Protein AF-A0A947KG43-F1 (afdb_monomer_lite)

pLDDT: mean 89.68, std 14.15, range [34.75, 98.0]

Radius of gyration: 13.2 Å; chains: 1; bounding box: 35×24×30 Å

Secondary structure (DSSP, 8-state):
-----S----GGGG-TTS---HHHHHHHHHTS-SEETTEEHHHHHHHHHHHS-HHHHHHHS-HHHHHHHTSHHHHTT-S-HHHHHHHHHHHHHHH-

Sequence (96 aa):
MPTKNIHKIKLTDLFWDYHFREEELQALLNGDVERVGHVDRYGLYARILTSMGWYQVIDLIPEKKMEEALSEQVITKIRFKDIREKYHFAKRLLFQ

Foldseek 3Di:
DDDDPPDPDALVVLVVPDDDDSVVLVCQLVVVDQDDDPDGNLNSLLSCLQPDDPVVSPVRRDPVCLLVSLDPSNLVPNPDPVSSVVSVVVNVVPPD

Structure (mmCIF, N/CA/C/O backbone):
data_AF-A0A947KG43-F1
#
_entry.id   AF-A0A947KG43-F1
#
loop_
_atom_site.group_PDB
_atom_site.id
_atom_site.type_symbol
_atom_site.label_atom_id
_atom_site.label_alt_id
_atom_site.label_comp_id
_atom_site.label_asym_id
_atom_site.label_entity_id
_atom_site.label_seq_id
_atom_site.pdbx_PDB_ins_code
_atom_site.Cartn_x
_atom_site.Cartn_y
_atom_site.Cartn_z
_atom_site.occupancy
_atom_site.B_iso_or_equiv
_atom_site.auth_seq_id
_atom_site.auth_comp_id
_atom_site.auth_asym_id
_atom_site.auth_atom_id
_atom_site.pdbx_PDB_model_num
ATOM 1 N N . MET A 1 1 ? -20.364 -11.278 -12.043 1.00 34.75 1 MET A N 1
ATOM 2 C CA . MET A 1 1 ? -20.806 -10.042 -12.729 1.00 34.75 1 MET A CA 1
ATOM 3 C C . MET A 1 1 ? -19.567 -9.210 -13.022 1.00 34.75 1 MET A C 1
ATOM 5 O O . MET A 1 1 ? -18.791 -9.055 -12.090 1.00 34.75 1 MET A O 1
ATOM 9 N N . PRO A 1 2 ? -19.323 -8.712 -14.246 1.00 41.56 2 PRO A N 1
ATOM 10 C CA . PRO A 1 2 ? -18.198 -7.819 -14.471 1.00 41.56 2 PRO A CA 1
ATOM 11 C C . PRO A 1 2 ? -18.629 -6.418 -14.031 1.00 41.56 2 PRO A C 1
ATOM 13 O O . PRO A 1 2 ? -19.442 -5.763 -14.686 1.00 41.56 2 PRO A O 1
ATOM 16 N N . THR A 1 3 ? -18.152 -5.978 -12.874 1.00 42.69 3 THR A N 1
ATOM 17 C CA . THR A 1 3 ? -18.278 -4.588 -12.442 1.00 42.69 3 THR A CA 1
ATOM 18 C C . THR A 1 3 ? -17.504 -3.702 -13.419 1.00 42.69 3 THR A C 1
ATOM 20 O O . THR A 1 3 ? -16.359 -3.971 -13.779 1.00 42.69 3 THR A O 1
ATOM 23 N N . LYS A 1 4 ? -18.184 -2.669 -13.923 1.00 39.47 4 LYS A N 1
ATOM 24 C CA . LYS A 1 4 ? -17.651 -1.671 -14.854 1.00 39.47 4 LYS A CA 1
ATOM 25 C C . LYS A 1 4 ? -16.422 -0.987 -14.237 1.00 39.47 4 LYS A C 1
ATOM 27 O O . LYS A 1 4 ? -16.573 -0.113 -13.392 1.00 39.47 4 LYS A O 1
ATOM 32 N N . ASN A 1 5 ? -15.223 -1.348 -14.695 1.00 42.91 5 ASN A N 1
ATOM 33 C CA . ASN A 1 5 ? -13.986 -0.621 -14.406 1.00 42.91 5 ASN A CA 1
ATOM 34 C C . ASN A 1 5 ? -14.009 0.717 -15.149 1.00 42.91 5 ASN A C 1
ATOM 36 O O . ASN A 1 5 ? -13.629 0.786 -16.316 1.00 42.91 5 ASN A O 1
ATOM 40 N N . ILE A 1 6 ? -14.508 1.773 -14.505 1.00 45.84 6 ILE A N 1
ATOM 41 C CA . ILE A 1 6 ? -14.613 3.083 -15.157 1.00 45.84 6 ILE A CA 1
ATOM 42 C C . ILE A 1 6 ? -13.246 3.779 -15.206 1.00 45.84 6 ILE A C 1
ATOM 44 O O . ILE A 1 6 ? -13.040 4.552 -16.132 1.00 45.84 6 ILE A O 1
ATOM 48 N N . HIS A 1 7 ? -12.272 3.472 -14.340 1.00 49.59 7 HIS A N 1
ATOM 49 C CA . HIS A 1 7 ? -10.880 3.942 -14.465 1.00 49.59 7 HIS A CA 1
ATOM 50 C C . HIS A 1 7 ? -9.922 2.788 -14.119 1.00 49.59 7 HIS A C 1
ATOM 52 O O . HIS A 1 7 ? -9.825 2.392 -12.962 1.00 49.59 7 HIS A O 1
ATOM 58 N N . LYS A 1 8 ? -9.215 2.226 -15.109 1.00 67.12 8 LYS A N 1
ATOM 59 C CA . LYS A 1 8 ? -8.150 1.239 -14.864 1.00 67.12 8 LYS A CA 1
ATOM 60 C C . LYS A 1 8 ? -6.915 1.996 -14.371 1.00 67.12 8 LYS A C 1
ATOM 62 O O . LYS A 1 8 ? -6.132 2.478 -15.185 1.00 67.12 8 LYS A O 1
ATOM 67 N N . ILE A 1 9 ? -6.805 2.175 -13.058 1.00 74.81 9 ILE A N 1
ATOM 68 C CA . ILE A 1 9 ? -5.663 2.852 -12.432 1.00 74.81 9 ILE A CA 1
ATOM 69 C C . ILE A 1 9 ? -4.419 2.002 -12.675 1.00 74.81 9 ILE A C 1
ATOM 71 O O . ILE A 1 9 ? -4.458 0.788 -12.468 1.00 74.81 9 ILE A O 1
ATOM 75 N N . LYS A 1 10 ? -3.335 2.631 -13.128 1.00 87.25 10 LYS A N 1
ATOM 76 C 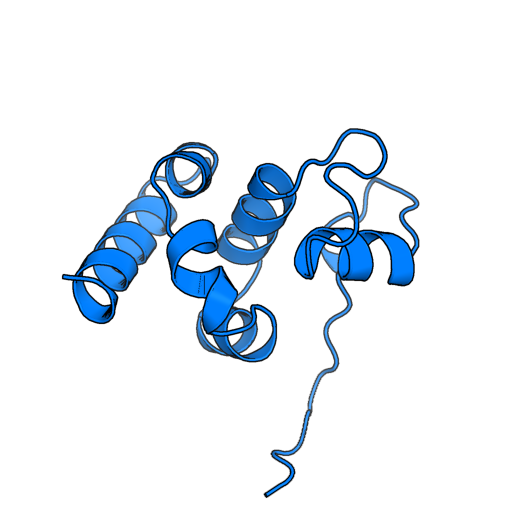CA . LYS A 1 10 ? -2.051 1.954 -13.300 1.00 87.25 10 LYS A CA 1
ATOM 77 C C . LYS A 1 10 ? -1.221 2.114 -12.037 1.00 87.25 10 LYS A C 1
ATOM 79 O O . LYS A 1 10 ? -1.181 3.198 -11.453 1.00 87.25 10 LYS A O 1
ATOM 84 N N . LEU A 1 11 ? -0.526 1.058 -11.626 1.00 90.50 11 LEU A N 1
ATOM 85 C CA . LEU A 1 11 ? 0.418 1.140 -10.512 1.00 90.50 11 LEU A CA 1
ATOM 86 C C . LEU A 1 11 ? 1.551 2.122 -10.820 1.00 90.50 11 LEU A C 1
ATOM 88 O O . LEU A 1 11 ? 2.039 2.787 -9.908 1.00 90.50 11 LEU A O 1
ATOM 92 N N . THR A 1 12 ? 1.928 2.277 -12.093 1.00 92.12 12 THR A N 1
ATOM 93 C CA . THR A 1 12 ? 2.935 3.266 -12.512 1.00 92.12 12 THR A CA 1
ATOM 94 C C . THR A 1 12 ? 2.553 4.704 -12.168 1.00 92.12 12 THR A C 1
ATOM 96 O O . THR A 1 12 ? 3.436 5.503 -11.867 1.00 92.12 12 THR A O 1
ATOM 99 N N . ASP A 1 13 ? 1.258 5.039 -12.134 1.00 90.25 13 ASP A N 1
ATOM 100 C CA . ASP A 1 13 ? 0.796 6.397 -11.808 1.00 90.25 13 ASP A CA 1
ATOM 101 C C . ASP A 1 13 ? 1.132 6.777 -10.352 1.00 90.25 13 ASP A C 1
ATOM 103 O O . ASP A 1 13 ? 1.229 7.955 -10.004 1.00 90.25 13 ASP A O 1
ATOM 107 N N . LEU A 1 14 ? 1.376 5.778 -9.494 1.00 90.50 14 LEU A N 1
ATOM 108 C CA . LEU A 1 14 ? 1.835 5.982 -8.124 1.00 90.50 14 LEU A CA 1
ATOM 109 C C . LEU A 1 14 ? 3.311 6.390 -8.033 1.00 90.50 14 LEU A C 1
ATOM 111 O O . LEU A 1 14 ? 3.723 6.930 -7.005 1.00 90.50 14 LEU A O 1
ATOM 115 N N . PHE A 1 15 ? 4.114 6.141 -9.065 1.00 89.56 15 PHE A N 1
ATOM 116 C CA . PHE A 1 15 ? 5.568 6.326 -9.066 1.00 89.56 15 PHE A CA 1
ATOM 117 C C . PHE A 1 15 ? 5.994 7.258 -10.201 1.00 89.56 15 PHE A C 1
ATOM 119 O O . PHE A 1 15 ? 6.786 6.893 -11.060 1.00 89.56 15 PHE A O 1
ATOM 126 N N . TRP A 1 16 ? 5.459 8.480 -10.199 1.00 82.62 16 TRP A N 1
ATOM 127 C CA . TRP A 1 16 ? 5.697 9.481 -11.246 1.00 82.62 16 TRP A CA 1
ATOM 128 C C . TRP A 1 16 ? 7.177 9.857 -11.446 1.00 82.62 16 TRP A C 1
ATOM 130 O O . TRP A 1 16 ? 7.547 10.345 -12.510 1.00 82.62 16 TRP A O 1
ATOM 140 N N . ASP A 1 17 ? 8.018 9.649 -10.434 1.00 83.56 17 ASP A N 1
ATOM 141 C CA . ASP A 1 17 ? 9.451 9.945 -10.422 1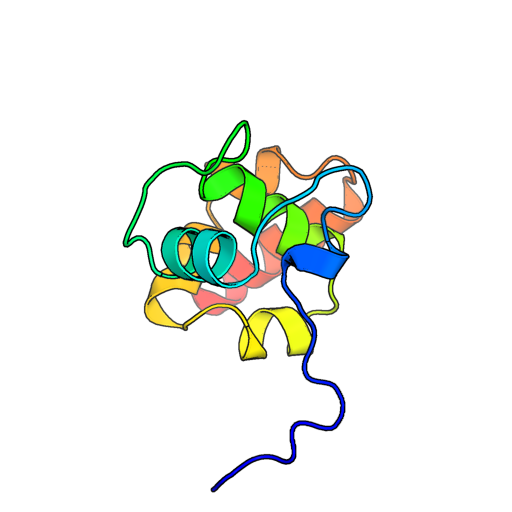.00 83.56 17 ASP A CA 1
ATOM 142 C C . ASP A 1 17 ? 10.336 8.765 -10.864 1.00 83.56 17 ASP A C 1
ATOM 144 O O . ASP A 1 17 ? 11.549 8.929 -11.015 1.00 83.56 17 ASP A O 1
ATOM 148 N N . TYR A 1 18 ? 9.751 7.591 -11.129 1.00 86.25 18 TYR A N 1
ATOM 149 C CA . TYR A 1 18 ? 10.487 6.383 -11.499 1.00 86.25 18 TYR A CA 1
ATOM 150 C C . TYR A 1 18 ? 9.920 5.704 -12.744 1.00 86.25 18 TYR A C 1
ATOM 152 O O . TYR A 1 18 ? 8.716 5.617 -12.960 1.00 86.25 18 TYR A O 1
ATOM 160 N N . HIS A 1 19 ? 10.817 5.135 -13.545 1.00 86.81 19 HIS A N 1
ATOM 161 C CA . HIS A 1 19 ? 10.455 4.377 -14.739 1.00 86.81 19 HIS A CA 1
ATOM 162 C C . HIS A 1 19 ? 10.262 2.898 -14.386 1.00 86.81 19 HIS A C 1
ATOM 164 O O . HIS A 1 19 ? 11.109 2.064 -14.701 1.00 86.81 19 HIS A O 1
ATOM 170 N N . PHE A 1 20 ? 9.166 2.581 -13.698 1.00 91.69 20 PHE A N 1
ATOM 171 C CA . PHE A 1 2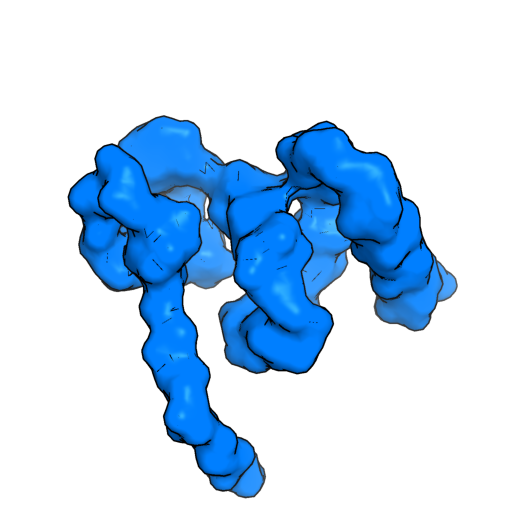0 ? 8.742 1.194 -13.497 1.00 91.69 20 PHE A CA 1
ATOM 172 C C . PHE A 1 20 ? 7.871 0.719 -14.655 1.00 91.69 20 PHE A C 1
ATOM 174 O O . PHE A 1 20 ? 7.072 1.487 -15.198 1.00 91.69 20 PHE A O 1
ATOM 181 N N . ARG A 1 21 ? 7.986 -0.562 -15.008 1.00 92.56 21 ARG A N 1
ATOM 182 C CA . ARG A 1 21 ? 7.009 -1.209 -15.886 1.00 92.56 21 ARG A CA 1
ATOM 183 C C . ARG A 1 21 ? 5.818 -1.673 -15.054 1.00 92.56 21 ARG A C 1
ATOM 185 O O . ARG A 1 21 ? 5.981 -2.117 -13.917 1.00 92.56 21 ARG A O 1
ATOM 192 N N . GLU A 1 22 ? 4.619 -1.596 -15.623 1.00 92.38 22 GLU A N 1
ATOM 193 C CA . GLU A 1 22 ? 3.396 -2.002 -14.921 1.00 92.38 22 GLU A CA 1
ATOM 194 C C . GLU A 1 22 ? 3.474 -3.475 -14.497 1.00 92.38 22 GLU A C 1
ATOM 196 O O . GLU A 1 22 ? 3.114 -3.814 -13.375 1.00 92.38 22 GLU A O 1
ATOM 201 N N . GLU A 1 23 ? 4.026 -4.341 -15.349 1.00 93.62 23 GLU A N 1
ATOM 202 C CA . GLU A 1 23 ? 4.148 -5.777 -15.084 1.00 93.62 23 GLU A CA 1
ATOM 203 C C . GLU A 1 23 ? 5.045 -6.073 -13.875 1.00 93.62 23 GLU A C 1
ATOM 205 O O . GLU A 1 23 ? 4.798 -7.028 -13.143 1.00 93.62 23 GLU A O 1
ATOM 210 N N . GLU A 1 24 ? 6.064 -5.246 -13.632 1.00 94.62 24 GLU A N 1
ATOM 211 C CA . GLU A 1 24 ? 6.965 -5.406 -12.488 1.00 94.62 24 GLU A CA 1
ATOM 212 C C . GLU A 1 24 ? 6.244 -5.080 -11.179 1.00 94.62 24 GLU A C 1
ATOM 214 O O . GLU A 1 24 ? 6.341 -5.829 -10.206 1.00 94.62 24 GLU A O 1
ATOM 219 N N . LEU A 1 25 ? 5.480 -3.987 -11.159 1.00 94.69 25 LEU A N 1
ATOM 220 C CA . LEU A 1 25 ? 4.699 -3.591 -9.988 1.00 94.69 25 LEU A CA 1
ATOM 221 C C . LEU A 1 25 ? 3.555 -4.576 -9.718 1.00 94.69 25 LEU A C 1
ATOM 223 O O . LEU A 1 25 ? 3.274 -4.875 -8.559 1.00 94.69 25 LEU A O 1
ATOM 227 N N . GLN A 1 26 ? 2.940 -5.128 -10.767 1.00 93.56 26 GLN A N 1
ATOM 228 C CA . GLN A 1 26 ? 1.938 -6.190 -10.644 1.00 93.56 26 GLN A CA 1
ATOM 229 C C . GLN A 1 26 ? 2.548 -7.477 -10.072 1.00 93.56 26 GLN A C 1
ATOM 231 O O . GLN A 1 26 ? 1.985 -8.059 -9.146 1.00 93.56 26 GLN A O 1
ATOM 236 N N . ALA A 1 27 ? 3.726 -7.893 -10.551 1.00 93.94 27 ALA A N 1
ATOM 237 C CA . ALA A 1 27 ? 4.451 -9.037 -9.996 1.00 93.94 27 ALA A CA 1
ATOM 238 C C . ALA A 1 27 ? 4.784 -8.829 -8.506 1.00 93.94 27 ALA A C 1
ATOM 240 O O . ALA A 1 27 ? 4.618 -9.739 -7.692 1.00 93.94 27 ALA A O 1
ATOM 241 N N . LEU A 1 28 ? 5.188 -7.614 -8.121 1.00 95.31 28 LEU A N 1
ATOM 242 C CA . LEU A 1 28 ? 5.450 -7.259 -6.723 1.00 95.31 28 LEU A CA 1
ATOM 243 C C . LEU A 1 28 ? 4.175 -7.294 -5.863 1.00 95.31 28 LEU A C 1
ATOM 245 O O . LEU A 1 28 ? 4.202 -7.812 -4.746 1.00 95.31 28 LEU A O 1
ATOM 249 N N . LEU A 1 29 ? 3.056 -6.784 -6.388 1.00 93.81 29 LEU A N 1
ATOM 250 C CA . LEU A 1 29 ? 1.747 -6.803 -5.726 1.00 93.81 29 LEU A CA 1
ATOM 251 C C . LEU A 1 29 ? 1.239 -8.235 -5.500 1.00 93.81 29 LEU A C 1
ATOM 253 O O . LEU A 1 29 ? 0.727 -8.562 -4.428 1.00 93.81 29 LEU A O 1
ATOM 257 N N . ASN A 1 30 ? 1.418 -9.106 -6.493 1.00 91.25 30 ASN A N 1
ATOM 258 C CA . ASN A 1 30 ? 1.037 -10.516 -6.410 1.00 91.25 30 ASN A CA 1
ATOM 259 C C . ASN A 1 30 ? 1.956 -11.320 -5.475 1.00 91.25 30 ASN A C 1
ATOM 261 O O . ASN A 1 30 ? 1.534 -12.339 -4.914 1.00 91.25 30 ASN A O 1
ATOM 265 N N . GLY A 1 31 ? 3.171 -10.821 -5.235 1.00 91.44 31 GLY A N 1
ATOM 266 C CA . GLY A 1 31 ? 4.216 -11.500 -4.476 1.00 91.44 31 GLY A CA 1
ATOM 267 C C . GLY A 1 31 ? 5.022 -12.494 -5.312 1.00 91.44 31 GLY A C 1
ATOM 268 O O . GLY A 1 31 ? 5.632 -13.392 -4.743 1.00 91.44 31 GLY A O 1
ATOM 269 N N . ASP A 1 32 ? 5.023 -12.338 -6.637 1.00 94.19 32 ASP A N 1
ATOM 270 C CA . ASP A 1 32 ? 5.863 -13.112 -7.558 1.00 94.19 32 ASP A CA 1
ATOM 271 C C . ASP A 1 32 ? 7.340 -12.688 -7.445 1.00 94.19 32 ASP A C 1
ATOM 273 O O . ASP A 1 32 ? 8.253 -13.469 -7.713 1.00 94.19 32 ASP A O 1
ATOM 277 N N . VAL A 1 33 ? 7.574 -11.442 -7.020 1.00 95.56 33 VAL A N 1
ATOM 278 C CA . VAL A 1 33 ? 8.888 -10.892 -6.673 1.00 95.56 33 VAL A CA 1
ATOM 279 C C . VAL A 1 33 ? 8.809 -10.142 -5.344 1.00 95.56 33 VAL A C 1
ATOM 281 O O . VAL A 1 33 ? 7.764 -9.614 -4.975 1.00 95.56 33 VAL A O 1
ATOM 284 N N . GLU A 1 34 ? 9.93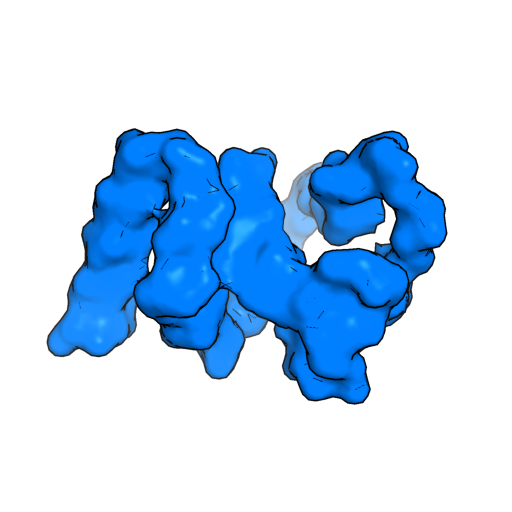0 -10.055 -4.628 1.00 93.12 34 GLU A N 1
ATOM 285 C CA . GLU A 1 34 ? 10.000 -9.363 -3.328 1.00 93.12 34 GLU A CA 1
ATOM 286 C C . GLU A 1 34 ? 10.378 -7.874 -3.451 1.00 93.12 34 GLU A C 1
ATOM 288 O O . GLU A 1 34 ? 10.155 -7.083 -2.529 1.00 93.12 34 GLU A O 1
ATOM 293 N N . ARG A 1 35 ? 10.959 -7.464 -4.589 1.00 94.94 35 ARG A N 1
ATOM 294 C CA . ARG A 1 35 ? 11.424 -6.090 -4.826 1.00 94.94 35 ARG A CA 1
ATOM 295 C C . ARG A 1 35 ? 11.512 -5.756 -6.313 1.00 94.94 35 ARG A C 1
ATOM 297 O O . ARG A 1 35 ? 11.917 -6.595 -7.113 1.00 94.94 35 ARG A O 1
ATOM 304 N N . VAL A 1 36 ? 11.228 -4.499 -6.649 1.00 94.25 36 VAL A N 1
ATOM 305 C CA . VAL A 1 36 ? 11.471 -3.892 -7.965 1.00 94.25 36 VAL A CA 1
ATOM 306 C C . VAL A 1 36 ? 12.219 -2.577 -7.759 1.00 94.25 36 VAL A C 1
ATOM 308 O O . VAL A 1 36 ? 11.728 -1.659 -7.102 1.00 94.25 36 VAL A O 1
ATOM 311 N N . GLY A 1 37 ? 13.443 -2.481 -8.285 1.00 91.62 37 GLY A N 1
ATOM 312 C CA . GLY A 1 37 ? 14.321 -1.336 -8.032 1.00 91.62 37 GLY A CA 1
ATOM 313 C C . GLY A 1 37 ? 14.530 -1.105 -6.530 1.00 91.62 37 GLY A C 1
ATOM 314 O O . GLY A 1 37 ? 15.061 -1.964 -5.827 1.00 91.62 37 GLY A O 1
ATOM 315 N N . HIS A 1 38 ? 14.096 0.055 -6.036 1.00 90.25 38 HIS A N 1
ATOM 316 C CA . HIS A 1 38 ? 14.183 0.436 -4.621 1.00 90.25 38 HIS A CA 1
ATOM 317 C C . HIS A 1 38 ? 12.886 0.169 -3.830 1.00 90.25 38 HIS A C 1
ATOM 319 O O . HIS A 1 38 ? 12.843 0.437 -2.629 1.00 90.25 38 HIS A O 1
ATOM 325 N N . VAL A 1 39 ? 11.835 -0.348 -4.475 1.00 94.19 39 VAL A N 1
ATOM 326 C CA . VAL A 1 39 ? 10.509 -0.556 -3.874 1.00 94.19 39 VAL A CA 1
ATOM 327 C C . VAL A 1 39 ? 10.327 -2.029 -3.525 1.00 94.19 39 VAL A C 1
ATOM 329 O O . VAL A 1 39 ? 10.389 -2.896 -4.393 1.00 94.19 39 VAL A O 1
ATOM 332 N N . ASP A 1 40 ? 10.099 -2.314 -2.244 1.00 95.62 40 ASP A N 1
ATOM 333 C CA . ASP A 1 40 ? 9.641 -3.623 -1.774 1.00 95.62 40 ASP A CA 1
ATOM 334 C C . ASP A 1 40 ? 8.111 -3.671 -1.654 1.00 95.62 40 ASP A C 1
ATOM 336 O O . ASP A 1 40 ? 7.418 -2.657 -1.790 1.00 95.62 40 ASP A O 1
ATOM 340 N N . ARG A 1 41 ? 7.573 -4.865 -1.395 1.00 95.06 41 ARG A N 1
ATOM 341 C CA . ARG A 1 41 ? 6.125 -5.096 -1.321 1.00 95.06 41 ARG A CA 1
ATOM 342 C C . ARG A 1 41 ? 5.437 -4.215 -0.272 1.00 95.06 41 ARG A C 1
ATOM 344 O O . ARG A 1 41 ? 4.374 -3.658 -0.533 1.00 95.06 41 ARG A O 1
ATOM 351 N N . TYR A 1 42 ? 6.065 -4.003 0.885 1.00 96.50 42 TYR A N 1
ATOM 352 C CA . TYR A 1 42 ? 5.511 -3.133 1.928 1.00 96.50 42 TYR A CA 1
ATOM 353 C C . TYR A 1 42 ? 5.523 -1.655 1.533 1.00 96.50 42 TYR A C 1
ATOM 355 O O . TYR A 1 42 ? 4.593 -0.920 1.863 1.00 96.50 42 TYR A O 1
ATOM 363 N N . GLY A 1 43 ? 6.564 -1.212 0.827 1.00 95.94 43 GLY A N 1
ATOM 364 C CA . GLY A 1 43 ? 6.632 0.118 0.233 1.00 95.94 43 GLY A CA 1
ATOM 365 C C . GLY A 1 43 ? 5.536 0.330 -0.809 1.00 95.94 43 GLY A C 1
ATOM 366 O O . GLY A 1 43 ? 4.880 1.372 -0.792 1.00 95.94 43 GLY A O 1
ATOM 367 N N . LEU A 1 44 ? 5.284 -0.675 -1.655 1.00 96.19 44 LEU A N 1
ATOM 368 C CA . LEU A 1 44 ? 4.196 -0.646 -2.630 1.00 96.19 44 LEU A CA 1
ATOM 369 C C . LEU A 1 44 ? 2.829 -0.530 -1.944 1.00 96.19 44 LEU A C 1
ATOM 371 O O . LEU A 1 44 ? 2.063 0.372 -2.283 1.00 96.19 44 LEU A O 1
ATOM 375 N N . TYR A 1 45 ? 2.542 -1.367 -0.942 1.00 97.25 45 TYR A N 1
ATOM 376 C CA . TYR A 1 45 ? 1.290 -1.265 -0.187 1.00 97.25 45 TYR A CA 1
ATOM 377 C C . TYR A 1 45 ? 1.139 0.108 0.470 1.00 97.25 45 TYR A C 1
ATOM 379 O O . TYR A 1 45 ? 0.116 0.759 0.288 1.00 97.25 45 TYR A O 1
ATOM 387 N N . ALA A 1 46 ? 2.168 0.605 1.164 1.00 97.25 46 ALA A N 1
ATOM 388 C CA . ALA A 1 46 ? 2.107 1.914 1.812 1.00 97.25 46 ALA A CA 1
ATOM 389 C C . ALA A 1 46 ? 1.813 3.036 0.803 1.00 97.25 46 ALA A C 1
ATOM 391 O O . ALA A 1 46 ? 1.053 3.960 1.107 1.00 97.25 46 ALA A O 1
ATOM 392 N N . ARG A 1 47 ? 2.370 2.942 -0.412 1.00 95.81 47 ARG A N 1
ATOM 393 C CA . ARG A 1 47 ? 2.100 3.882 -1.501 1.00 95.81 47 ARG A CA 1
ATOM 394 C C . ARG A 1 47 ? 0.651 3.794 -1.981 1.00 95.81 47 ARG A C 1
ATOM 396 O O . ARG A 1 47 ? -0.002 4.831 -2.040 1.00 95.81 47 ARG A O 1
ATOM 403 N N . ILE A 1 48 ? 0.137 2.590 -2.241 1.00 95.88 48 ILE A N 1
ATOM 404 C CA . ILE A 1 48 ? -1.269 2.359 -2.622 1.00 95.88 48 ILE A CA 1
ATOM 405 C C . ILE A 1 48 ? -2.210 2.951 -1.566 1.00 95.88 48 ILE A C 1
ATOM 407 O O . ILE A 1 48 ? -3.055 3.782 -1.891 1.00 95.88 48 ILE A O 1
ATOM 411 N N . LEU A 1 49 ? -2.007 2.595 -0.294 1.00 96.81 49 LEU A N 1
ATOM 412 C CA . LEU A 1 49 ? -2.840 3.053 0.818 1.00 96.81 49 LEU A CA 1
ATOM 413 C C . LEU A 1 49 ? -2.817 4.580 0.982 1.00 96.81 49 LEU A C 1
ATOM 415 O O . LEU A 1 49 ? -3.823 5.179 1.357 1.00 96.81 49 LEU A O 1
ATOM 419 N N . THR A 1 50 ? -1.682 5.221 0.700 1.00 96.12 50 THR A N 1
ATOM 420 C CA . THR A 1 50 ? -1.536 6.679 0.825 1.00 96.12 50 THR A CA 1
ATOM 421 C C . THR A 1 50 ? -2.158 7.436 -0.347 1.00 96.12 50 THR A C 1
ATOM 423 O O . THR A 1 50 ? -2.664 8.542 -0.162 1.00 96.12 50 THR A O 1
ATOM 426 N N . SER A 1 51 ? -2.079 6.878 -1.553 1.00 92.94 51 SER A N 1
ATOM 427 C CA . SER A 1 51 ? -2.402 7.588 -2.793 1.00 92.94 51 SER A CA 1
ATOM 428 C C . SER A 1 51 ? -3.808 7.315 -3.322 1.00 92.94 51 SER A C 1
ATOM 430 O O . SER A 1 51 ? -4.266 8.048 -4.195 1.00 92.94 51 SER A O 1
ATOM 432 N N . MET A 1 52 ? -4.485 6.281 -2.822 1.00 92.00 52 MET A N 1
ATOM 433 C CA . MET A 1 52 ? -5.775 5.832 -3.341 1.00 92.00 52 MET A CA 1
ATOM 434 C C . MET A 1 52 ? -6.893 5.913 -2.298 1.00 92.00 52 MET A C 1
ATOM 436 O O . MET A 1 52 ? -6.670 5.804 -1.092 1.00 92.00 52 MET A O 1
ATOM 440 N N . GLY A 1 53 ? -8.126 6.083 -2.778 1.00 92.12 53 GLY A N 1
ATOM 441 C CA . GLY A 1 53 ? -9.326 5.948 -1.956 1.00 92.12 53 GLY A CA 1
ATOM 442 C C . GLY A 1 53 ? -9.641 4.483 -1.639 1.00 92.12 53 GLY A C 1
ATOM 443 O O . GLY A 1 53 ? -9.270 3.582 -2.384 1.00 92.12 53 GLY A O 1
ATOM 444 N N . TRP A 1 54 ? -10.390 4.241 -0.561 1.00 93.00 54 TRP A N 1
ATOM 445 C CA . TRP A 1 54 ? -10.668 2.889 -0.053 1.00 93.00 54 TRP A CA 1
ATOM 446 C C . TRP A 1 54 ? -11.233 1.912 -1.099 1.00 93.00 54 TRP A C 1
ATOM 448 O O . TRP A 1 54 ? -10.768 0.782 -1.191 1.00 93.00 54 TRP A O 1
ATOM 458 N N . TYR A 1 55 ? -12.176 2.351 -1.937 1.00 91.31 55 TYR A N 1
ATOM 459 C CA . TYR A 1 55 ? -12.734 1.501 -2.998 1.00 91.31 55 TYR A CA 1
ATOM 460 C C . TYR A 1 55 ? -11.677 1.061 -4.020 1.00 91.31 55 TYR A C 1
ATOM 462 O O . TYR A 1 55 ? -11.659 -0.092 -4.426 1.00 91.31 55 TYR A O 1
ATOM 470 N N . GLN A 1 56 ? -10.748 1.952 -4.372 1.00 92.06 56 GLN A N 1
ATOM 471 C CA . GLN A 1 56 ? -9.652 1.635 -5.290 1.00 92.06 56 GLN A CA 1
ATOM 472 C C . GLN A 1 56 ? -8.655 0.666 -4.645 1.00 92.06 56 GLN A C 1
ATOM 474 O O . GLN A 1 56 ? -8.137 -0.216 -5.319 1.00 92.06 56 GLN A O 1
ATOM 479 N N . VAL A 1 57 ? -8.410 0.804 -3.337 1.00 94.12 57 VAL A N 1
ATOM 480 C CA . VAL A 1 57 ? -7.569 -0.128 -2.574 1.00 94.12 57 VAL A CA 1
ATOM 481 C C . VAL A 1 57 ? -8.164 -1.537 -2.591 1.00 94.12 57 VAL A C 1
ATOM 483 O O . VAL A 1 57 ? -7.430 -2.484 -2.856 1.00 94.12 57 VAL A O 1
ATOM 486 N N . ILE A 1 58 ? -9.472 -1.677 -2.348 1.00 92.38 58 ILE A N 1
ATOM 487 C CA . ILE A 1 58 ? -10.160 -2.979 -2.382 1.00 92.38 58 ILE A CA 1
ATOM 488 C C . ILE A 1 58 ? -10.144 -3.585 -3.789 1.00 92.38 58 ILE A C 1
ATOM 490 O O . ILE A 1 58 ? -9.905 -4.780 -3.929 1.00 92.38 58 ILE A O 1
ATOM 494 N N . ASP A 1 59 ? -10.382 -2.777 -4.823 1.00 90.75 59 ASP A N 1
ATOM 495 C CA . ASP A 1 59 ? -10.391 -3.265 -6.207 1.00 90.75 59 ASP A CA 1
ATOM 496 C C . ASP A 1 59 ? -8.993 -3.705 -6.682 1.00 90.75 59 ASP A C 1
ATOM 498 O O . ASP A 1 59 ? -8.873 -4.585 -7.536 1.00 90.75 59 ASP A O 1
ATOM 502 N N . LEU A 1 60 ? -7.934 -3.091 -6.145 1.00 91.19 60 LEU A N 1
ATOM 503 C CA . LEU A 1 60 ? -6.553 -3.320 -6.566 1.00 91.19 60 LEU A CA 1
ATOM 504 C C . LEU A 1 60 ? -5.843 -4.414 -5.759 1.00 91.19 60 LEU A C 1
ATOM 506 O O . LEU A 1 60 ? -5.139 -5.235 -6.343 1.00 91.19 60 LEU A O 1
ATOM 510 N N . ILE A 1 61 ? -5.970 -4.410 -4.430 1.00 92.88 61 ILE A N 1
ATOM 511 C CA . ILE A 1 61 ? -5.272 -5.360 -3.556 1.00 92.88 61 ILE A CA 1
ATOM 512 C C . ILE A 1 61 ? -6.126 -6.625 -3.413 1.00 92.88 61 ILE A C 1
ATOM 514 O O . ILE A 1 61 ? -7.229 -6.549 -2.872 1.00 92.88 61 ILE A O 1
ATOM 518 N N . PRO A 1 62 ? -5.621 -7.810 -3.812 1.00 90.62 62 PRO A N 1
ATOM 519 C CA . PRO A 1 62 ? -6.355 -9.057 -3.628 1.00 90.62 62 PRO A CA 1
ATOM 520 C C . PRO A 1 62 ? -6.703 -9.298 -2.155 1.00 90.62 62 PRO A C 1
ATOM 522 O O . PRO A 1 62 ? -5.859 -9.107 -1.283 1.00 90.62 62 PRO A O 1
ATOM 525 N N . GLU A 1 63 ? -7.900 -9.818 -1.876 1.00 92.44 63 GLU A N 1
ATOM 526 C CA . GLU A 1 63 ? -8.387 -10.082 -0.509 1.00 92.44 63 GLU A CA 1
ATOM 527 C C . GLU A 1 63 ? -7.377 -10.874 0.341 1.00 92.44 63 GLU A C 1
ATOM 529 O O . GLU A 1 63 ? -7.039 -10.471 1.451 1.00 92.44 63 GLU A O 1
ATOM 534 N N . LYS A 1 64 ? -6.775 -11.925 -0.237 1.00 93.31 64 LYS A N 1
ATOM 535 C CA . LYS A 1 64 ? -5.731 -12.755 0.401 1.00 93.31 64 LYS A CA 1
ATOM 536 C C . LYS A 1 64 ? -4.459 -11.994 0.819 1.00 93.31 64 LYS A C 1
ATOM 538 O O . LYS A 1 64 ? -3.623 -12.547 1.524 1.00 93.31 64 LYS A O 1
ATOM 543 N N . LYS A 1 65 ? -4.259 -10.777 0.307 1.00 94.44 65 LYS A N 1
ATOM 544 C CA . LYS A 1 65 ? -3.126 -9.886 0.600 1.00 94.44 65 LYS A CA 1
ATOM 545 C C . LYS A 1 65 ? -3.532 -8.698 1.471 1.00 94.44 65 LYS A C 1
ATOM 547 O O . LYS A 1 65 ? -2.658 -7.980 1.945 1.00 94.44 65 LYS A O 1
ATOM 552 N N . MET A 1 66 ? -4.828 -8.486 1.698 1.00 96.38 66 MET A N 1
ATOM 553 C CA . MET A 1 66 ? -5.327 -7.313 2.411 1.00 96.38 66 MET A CA 1
ATOM 554 C C . MET A 1 66 ? -4.852 -7.279 3.869 1.00 96.38 66 MET A C 1
ATOM 556 O O . MET A 1 66 ? -4.466 -6.221 4.357 1.00 96.38 66 MET A O 1
ATOM 560 N N . GLU A 1 67 ? -4.799 -8.427 4.551 1.00 96.69 67 GLU A N 1
ATOM 561 C CA . GLU A 1 67 ? -4.273 -8.506 5.922 1.00 96.69 67 GLU A CA 1
ATOM 562 C C . GLU A 1 67 ? -2.797 -8.073 5.992 1.00 96.69 67 GLU A C 1
ATOM 564 O O . GLU A 1 67 ? -2.406 -7.291 6.859 1.00 96.69 67 GLU A O 1
ATOM 569 N N . GLU A 1 68 ? -1.984 -8.507 5.023 1.00 96.44 68 GLU A N 1
ATOM 570 C CA . GLU A 1 68 ? -0.582 -8.100 4.897 1.00 96.44 68 GLU A CA 1
ATOM 571 C C . GLU A 1 68 ? -0.455 -6.603 4.569 1.00 96.44 68 GLU A C 1
ATOM 573 O O . GLU A 1 68 ? 0.356 -5.895 5.173 1.00 96.44 68 GLU A O 1
ATOM 578 N N . ALA A 1 69 ? -1.275 -6.104 3.642 1.00 97.31 69 ALA A N 1
ATOM 579 C CA . ALA A 1 69 ? -1.302 -4.696 3.260 1.00 97.31 69 ALA A CA 1
ATOM 580 C C . ALA A 1 69 ? -1.698 -3.785 4.433 1.00 97.31 69 ALA A C 1
ATOM 582 O O . ALA A 1 69 ? -1.181 -2.678 4.547 1.00 97.31 69 ALA A O 1
ATOM 583 N N . LEU A 1 70 ? -2.559 -4.254 5.338 1.00 97.69 70 LEU A N 1
ATOM 584 C CA . LEU A 1 70 ? -2.949 -3.542 6.558 1.00 97.69 70 LEU A CA 1
ATOM 585 C C . LEU A 1 70 ? -2.077 -3.900 7.776 1.00 97.69 70 LEU A C 1
ATOM 587 O O . LEU A 1 70 ? -2.422 -3.566 8.910 1.00 97.69 70 LEU A O 1
ATOM 591 N N . SER A 1 71 ? -0.940 -4.570 7.582 1.00 97.56 71 SER A N 1
ATOM 592 C CA . SER A 1 71 ? -0.022 -4.905 8.672 1.00 97.56 71 SER A CA 1
ATOM 593 C C . SER A 1 71 ? 0.630 -3.662 9.292 1.00 97.56 71 SER A C 1
ATOM 595 O O . SER A 1 71 ? 0.712 -2.590 8.687 1.00 97.56 71 SER A O 1
ATOM 597 N N . GLU A 1 72 ? 1.154 -3.804 10.512 1.00 97.38 72 GLU A N 1
ATOM 598 C CA . GLU A 1 72 ? 1.863 -2.701 11.178 1.00 97.38 72 GLU A CA 1
ATOM 599 C C . GLU A 1 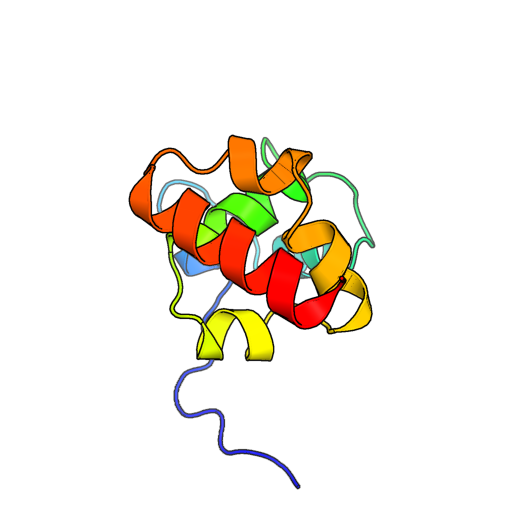72 ? 3.118 -2.287 10.400 1.00 97.38 72 GLU A C 1
ATOM 601 O O . GLU A 1 72 ? 3.446 -1.103 10.324 1.00 97.38 72 GLU A O 1
ATOM 606 N N . GLN A 1 73 ? 3.785 -3.246 9.752 1.00 97.12 73 GLN A N 1
ATOM 607 C CA . GLN A 1 73 ? 4.950 -3.022 8.897 1.00 97.12 73 GLN A CA 1
ATOM 608 C C . GLN A 1 73 ? 4.638 -2.089 7.718 1.00 97.12 73 GLN A C 1
ATOM 610 O O . GLN A 1 73 ? 5.530 -1.371 7.262 1.00 97.12 73 GLN A O 1
ATOM 615 N N . VAL A 1 74 ? 3.394 -2.086 7.231 1.00 98.00 74 VAL A N 1
ATOM 616 C CA . VAL A 1 74 ? 2.939 -1.198 6.155 1.00 98.00 74 VAL A CA 1
ATOM 617 C C . VAL A 1 74 ? 2.398 0.110 6.713 1.00 98.00 74 VAL A C 1
ATOM 619 O O . VAL A 1 74 ? 2.835 1.180 6.286 1.00 98.00 74 VAL A O 1
ATOM 622 N N . ILE A 1 75 ? 1.476 0.058 7.680 1.00 97.88 75 ILE A N 1
ATOM 623 C CA . ILE A 1 75 ? 0.807 1.266 8.183 1.00 97.88 75 ILE A CA 1
ATOM 624 C C . ILE A 1 75 ? 1.831 2.242 8.782 1.00 97.88 75 ILE A C 1
ATOM 626 O O . ILE A 1 75 ? 1.745 3.447 8.547 1.00 97.88 75 ILE A O 1
ATOM 630 N N . THR A 1 76 ? 2.863 1.750 9.471 1.00 96.94 76 THR A N 1
ATOM 631 C CA . THR A 1 76 ? 3.923 2.609 10.034 1.00 96.94 76 THR A CA 1
ATOM 632 C C . THR A 1 76 ? 4.777 3.323 8.978 1.00 96.94 76 THR A C 1
ATOM 634 O O . THR A 1 76 ? 5.358 4.365 9.285 1.00 96.94 76 THR A O 1
ATOM 637 N N . LYS A 1 77 ? 4.815 2.838 7.727 1.00 96.50 77 LYS A N 1
ATOM 638 C CA . LYS A 1 77 ? 5.503 3.502 6.600 1.00 96.50 77 LYS A CA 1
ATOM 639 C C . LYS A 1 77 ? 4.713 4.685 6.034 1.00 96.50 77 LYS A C 1
ATOM 641 O O . LYS A 1 77 ? 5.293 5.543 5.369 1.00 96.50 77 LYS A O 1
ATOM 646 N N . ILE A 1 78 ? 3.404 4.760 6.283 1.00 96.94 78 ILE A N 1
ATOM 647 C CA . ILE A 1 78 ? 2.569 5.879 5.833 1.00 96.94 78 ILE A CA 1
ATOM 648 C C . ILE A 1 78 ? 2.950 7.122 6.636 1.00 96.94 78 ILE A C 1
ATOM 650 O O . ILE A 1 78 ? 2.883 7.121 7.862 1.00 96.94 78 ILE A O 1
ATOM 654 N N . ARG A 1 79 ? 3.320 8.215 5.961 1.00 94.94 79 ARG A N 1
ATOM 655 C CA . ARG A 1 79 ? 3.779 9.455 6.616 1.00 94.94 79 ARG A CA 1
ATOM 656 C C . ARG A 1 79 ? 2.666 10.173 7.390 1.00 94.94 79 ARG A C 1
ATOM 658 O O . ARG A 1 79 ? 2.919 10.703 8.474 1.00 94.94 79 ARG A O 1
ATOM 665 N N . PHE A 1 80 ? 1.455 10.196 6.839 1.00 96.06 80 PHE A N 1
ATOM 666 C CA . PHE A 1 80 ? 0.332 10.988 7.342 1.00 96.06 80 PHE A CA 1
ATOM 667 C C . PHE A 1 80 ? -0.420 10.265 8.465 1.00 96.06 80 PHE A C 1
ATOM 669 O O . PHE A 1 80 ? -0.858 9.126 8.305 1.00 96.06 80 PHE A O 1
ATOM 676 N N . LYS A 1 81 ? -0.549 10.925 9.623 1.00 96.44 81 LYS A N 1
ATOM 677 C CA . LYS A 1 81 ? -1.118 10.329 10.843 1.00 96.44 81 LYS A CA 1
ATOM 678 C C . LYS A 1 81 ? -2.597 9.964 10.689 1.00 96.44 81 LYS A C 1
ATOM 680 O O . LYS A 1 81 ? -2.990 8.878 11.092 1.00 96.44 81 LYS A O 1
ATOM 685 N N . ASP A 1 82 ? -3.386 10.842 10.088 1.00 96.94 82 ASP A N 1
ATOM 686 C CA . ASP A 1 82 ? -4.814 10.640 9.837 1.00 96.94 82 ASP A CA 1
ATOM 687 C C . ASP A 1 82 ? -5.070 9.440 8.910 1.00 96.94 82 ASP A C 1
ATOM 689 O O . ASP A 1 82 ? -5.992 8.657 9.135 1.00 96.94 82 ASP A O 1
ATOM 693 N N . ILE A 1 83 ? -4.217 9.246 7.899 1.00 97.12 83 ILE A N 1
ATOM 694 C CA . ILE A 1 83 ? -4.279 8.074 7.019 1.00 97.12 83 ILE A CA 1
ATOM 695 C C . ILE A 1 83 ? -3.929 6.800 7.799 1.00 97.12 83 ILE A C 1
ATOM 697 O O . ILE A 1 83 ? -4.642 5.802 7.682 1.00 97.12 83 ILE A O 1
ATOM 701 N N . ARG A 1 84 ? -2.891 6.829 8.649 1.00 97.75 84 ARG A N 1
ATOM 702 C CA . ARG A 1 84 ? -2.564 5.686 9.523 1.00 97.75 84 ARG A CA 1
ATOM 703 C C . ARG A 1 84 ? -3.736 5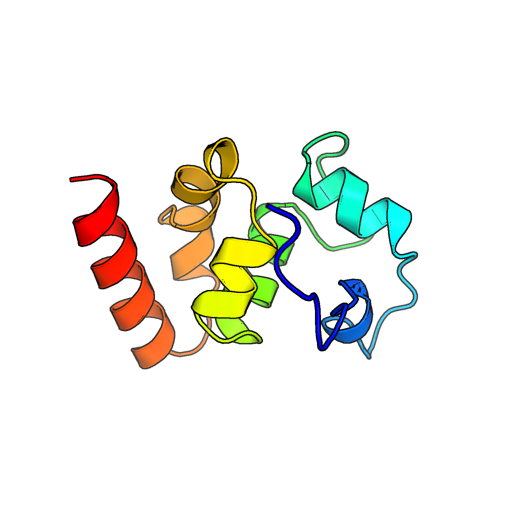.298 10.414 1.00 97.75 84 ARG A C 1
ATOM 705 O O . ARG A 1 84 ? -4.087 4.126 10.486 1.00 97.75 84 ARG A O 1
ATOM 712 N N . GLU A 1 85 ? -4.365 6.272 11.065 1.00 97.62 85 GLU A N 1
ATOM 713 C CA . GLU A 1 85 ? -5.507 6.035 11.954 1.00 97.62 85 GLU A CA 1
ATOM 714 C C . GLU A 1 85 ? -6.688 5.386 11.220 1.00 97.62 85 GLU A C 1
ATOM 716 O O . GLU A 1 85 ? -7.267 4.423 11.734 1.00 97.62 85 GLU A O 1
ATOM 721 N N . LYS A 1 86 ? -6.988 5.837 9.993 1.00 96.94 86 LYS A N 1
ATOM 722 C CA . LYS A 1 86 ? -8.012 5.223 9.130 1.00 96.94 86 LYS A CA 1
ATOM 723 C C . LYS A 1 86 ? -7.707 3.756 8.832 1.00 96.94 86 LYS A C 1
ATOM 725 O O . LYS A 1 86 ? -8.598 2.918 8.958 1.00 96.94 86 LYS A O 1
ATOM 730 N N . TYR A 1 87 ? -6.465 3.422 8.487 1.00 97.38 87 TYR A N 1
ATOM 731 C CA . TYR A 1 87 ? -6.111 2.034 8.176 1.00 97.38 87 TYR A CA 1
ATOM 732 C C . TYR A 1 87 ? -5.963 1.147 9.406 1.00 97.38 87 TYR A C 1
ATOM 734 O O . TYR A 1 87 ? -6.334 -0.020 9.337 1.00 97.38 87 TYR A O 1
ATOM 742 N N . HIS A 1 88 ? -5.539 1.678 10.556 1.00 97.44 88 HIS A N 1
ATOM 743 C CA . HIS A 1 88 ? -5.637 0.926 11.807 1.00 97.44 88 HIS A CA 1
ATOM 744 C C . HIS A 1 88 ? -7.097 0.602 12.135 1.00 97.44 88 HIS A C 1
ATOM 746 O O . HIS A 1 88 ? -7.384 -0.501 12.592 1.00 97.44 88 HIS A O 1
ATOM 752 N N . PHE A 1 89 ? -8.028 1.533 11.900 1.00 97.00 89 PHE A N 1
ATOM 753 C CA . PHE A 1 89 ? -9.456 1.255 12.053 1.00 97.00 89 PHE A CA 1
ATOM 754 C C . PHE A 1 89 ? -9.939 0.178 11.072 1.00 97.00 89 PHE A C 1
ATOM 756 O O . PHE A 1 89 ? -10.567 -0.781 11.510 1.00 97.00 89 PHE A O 1
ATOM 763 N N . ALA A 1 90 ? -9.594 0.281 9.785 1.00 96.00 90 ALA A N 1
ATOM 764 C CA . ALA A 1 90 ? -9.963 -0.721 8.783 1.00 96.00 90 ALA A CA 1
ATOM 765 C C . ALA A 1 90 ? -9.413 -2.117 9.120 1.00 96.00 90 ALA A C 1
ATOM 767 O O . ALA A 1 90 ? -10.149 -3.096 9.070 1.00 96.00 90 ALA A O 1
ATOM 768 N N . LYS A 1 91 ? -8.146 -2.205 9.546 1.00 96.62 91 LYS A N 1
ATOM 769 C CA . LYS A 1 91 ? -7.517 -3.455 9.993 1.00 96.62 91 LYS A CA 1
ATOM 770 C C . LYS A 1 91 ? -8.294 -4.096 11.141 1.00 96.62 91 LYS A C 1
ATOM 772 O O . LYS A 1 91 ? -8.573 -5.288 11.096 1.00 96.62 91 LYS A O 1
ATOM 777 N N . ARG A 1 92 ? -8.656 -3.295 12.152 1.00 96.88 92 ARG A N 1
ATOM 778 C CA . ARG A 1 92 ? -9.468 -3.754 13.286 1.00 96.88 92 ARG A CA 1
ATOM 779 C C . ARG A 1 92 ? -10.849 -4.229 12.849 1.00 96.88 92 ARG A C 1
ATOM 781 O O . ARG A 1 92 ? -11.332 -5.214 13.368 1.00 96.88 92 ARG A O 1
ATOM 788 N N . LEU A 1 93 ? -11.478 -3.545 11.899 1.00 95.94 93 LEU A N 1
ATOM 789 C CA . LEU A 1 93 ? -12.810 -3.914 11.424 1.00 95.94 93 LEU A CA 1
ATOM 790 C C . LEU A 1 93 ? -12.825 -5.227 10.623 1.00 95.94 93 LEU A C 1
ATOM 792 O O . LEU A 1 93 ? -13.827 -5.932 10.649 1.00 95.94 93 LEU A O 1
ATOM 796 N N . LEU A 1 94 ? -11.759 -5.514 9.873 1.00 94.62 94 LEU A N 1
ATOM 797 C CA . LEU A 1 94 ? -11.713 -6.640 8.933 1.00 94.62 94 LEU A CA 1
ATOM 798 C C . LEU A 1 94 ? -11.065 -7.906 9.508 1.00 94.62 94 LEU A C 1
ATOM 800 O O . LEU A 1 94 ? -11.391 -8.999 9.054 1.00 94.62 94 LEU A O 1
ATOM 804 N N . PHE A 1 95 ? -10.130 -7.759 10.451 1.00 94.31 95 PHE A N 1
ATOM 805 C CA . PHE A 1 95 ? -9.259 -8.849 10.911 1.00 94.31 95 PHE A CA 1
ATOM 806 C C . PHE A 1 95 ? -9.147 -8.957 12.444 1.00 94.31 95 PHE A C 1
ATOM 808 O O . PHE A 1 95 ? -8.258 -9.652 12.937 1.00 94.31 95 PHE A O 1
ATOM 815 N N . GLN A 1 96 ? -10.007 -8.270 13.208 1.00 77.38 96 GLN A N 1
ATOM 816 C CA . GLN A 1 96 ? -10.267 -8.598 14.621 1.00 77.38 96 GLN A CA 1
ATOM 817 C C . GLN A 1 96 ? -11.631 -9.262 14.759 1.00 77.38 96 GLN A C 1
ATOM 819 O O . GLN A 1 96 ? -11.749 -10.105 15.674 1.00 77.38 96 GLN A O 1
#